Protein AF-A0A2N2IX95-F1 (afdb_monomer)

Sequence (67 aa):
RSKQLRSVTDPELLVLFEDWLEELEAEVTAYLEQHPGSDAPAIAAHLGLSGSGAAFLVAKLRREEKI

Structure (mmCIF, N/CA/C/O backbone):
data_AF-A0A2N2IX95-F1
#
_entry.id   AF-A0A2N2IX95-F1
#
loop_
_atom_site.group_PDB
_atom_site.id
_atom_site.type_symbol
_atom_site.label_atom_id
_atom_site.label_alt_id
_atom_site.label_comp_id
_atom_site.label_asym_id
_atom_site.label_entity_id
_atom_site.label_seq_id
_atom_site.pdbx_PDB_ins_code
_atom_site.Cartn_x
_atom_site.Cartn_y
_atom_site.Cartn_z
_atom_site.occupancy
_atom_site.B_iso_or_equiv
_atom_site.a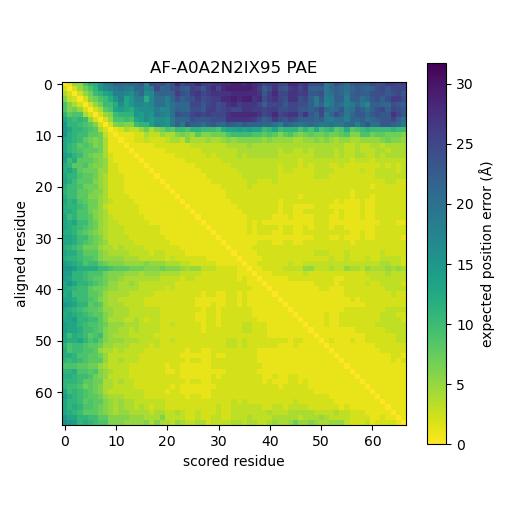uth_seq_id
_atom_site.auth_comp_id
_atom_site.auth_asym_id
_atom_site.auth_atom_id
_atom_site.pdbx_PDB_model_num
ATOM 1 N N . ARG A 1 1 ? 18.880 10.768 -5.575 1.00 43.88 1 ARG A N 1
ATOM 2 C CA . ARG A 1 1 ? 18.483 10.542 -6.989 1.00 43.88 1 ARG A CA 1
ATOM 3 C C . ARG A 1 1 ? 17.820 9.170 -7.050 1.00 43.88 1 ARG A C 1
ATOM 5 O O . ARG A 1 1 ? 18.524 8.171 -6.985 1.00 43.88 1 ARG A O 1
ATOM 12 N N . SER A 1 2 ? 16.488 9.130 -7.018 1.00 47.47 2 SER A N 1
ATOM 13 C CA . SER A 1 2 ? 15.689 7.900 -7.012 1.00 47.47 2 SER A CA 1
ATOM 14 C C . SER A 1 2 ? 15.997 7.074 -8.264 1.00 47.47 2 SER A C 1
ATOM 16 O O . SER A 1 2 ? 15.686 7.464 -9.384 1.00 47.47 2 SER A O 1
ATOM 18 N N . LYS A 1 3 ? 16.668 5.935 -8.076 1.00 48.31 3 LYS A N 1
ATOM 19 C CA . LYS A 1 3 ? 16.870 4.919 -9.123 1.00 48.31 3 LYS A CA 1
ATOM 20 C C . LYS A 1 3 ? 15.622 4.047 -9.340 1.00 48.31 3 LYS A C 1
ATOM 22 O O . LYS A 1 3 ? 15.618 3.214 -10.234 1.00 48.31 3 LYS A O 1
ATOM 27 N N . GLN A 1 4 ? 14.576 4.245 -8.541 1.00 55.31 4 GLN A N 1
ATOM 28 C CA . GLN A 1 4 ? 13.568 3.224 -8.244 1.00 55.31 4 GLN A CA 1
ATOM 29 C C . GLN A 1 4 ? 12.500 2.973 -9.315 1.00 55.31 4 GLN A C 1
ATOM 31 O O . GLN A 1 4 ? 11.611 2.181 -9.064 1.00 55.31 4 GLN A O 1
ATOM 36 N N . LEU A 1 5 ? 12.602 3.563 -10.508 1.00 52.38 5 LEU A N 1
ATOM 37 C CA . LEU A 1 5 ? 11.744 3.164 -11.636 1.00 52.38 5 LEU A CA 1
ATOM 38 C C . LEU A 1 5 ? 12.509 2.932 -12.948 1.00 52.38 5 LEU A C 1
ATOM 40 O O . LEU A 1 5 ? 11.908 2.625 -13.964 1.00 52.38 5 LEU A O 1
ATOM 44 N N . ARG A 1 6 ? 13.844 3.071 -12.947 1.00 49.12 6 ARG A N 1
ATOM 45 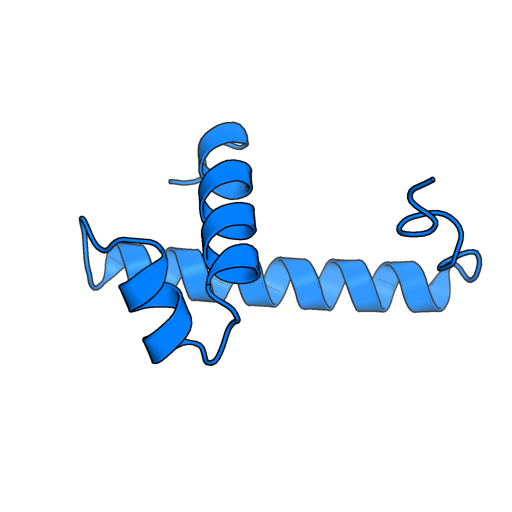C CA . ARG A 1 6 ? 14.686 2.759 -14.122 1.00 49.12 6 ARG A CA 1
ATOM 46 C C . ARG A 1 6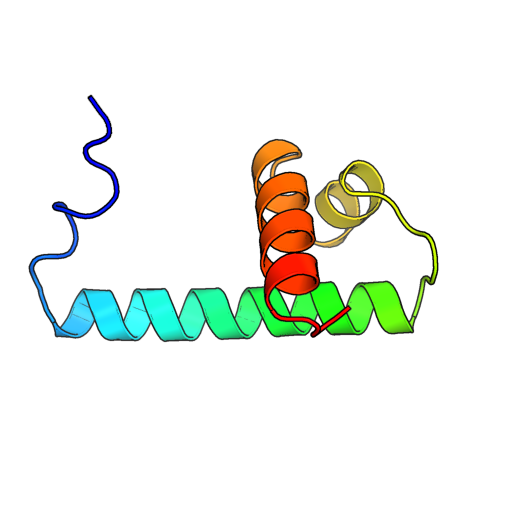 ? 15.368 1.392 -14.025 1.00 49.12 6 ARG A C 1
ATOM 48 O O . ARG A 1 6 ? 16.139 1.060 -14.914 1.00 49.12 6 ARG A O 1
ATOM 55 N N . SER A 1 7 ? 15.156 0.640 -12.942 1.00 56.72 7 SER A N 1
ATOM 56 C CA . SER A 1 7 ? 15.756 -0.690 -12.751 1.00 56.72 7 SER A CA 1
ATOM 57 C C . SER A 1 7 ? 14.885 -1.840 -13.255 1.00 56.72 7 SER A C 1
ATOM 59 O O . SER A 1 7 ? 15.366 -2.965 -13.275 1.00 56.72 7 SER A O 1
ATOM 61 N N . VAL A 1 8 ? 13.647 -1.569 -13.679 1.00 58.41 8 VAL A N 1
ATOM 62 C CA . VAL A 1 8 ? 12.787 -2.530 -14.383 1.00 58.41 8 VAL A CA 1
ATOM 63 C C . VAL A 1 8 ? 12.737 -2.105 -15.850 1.00 58.41 8 VAL A C 1
ATOM 65 O O . VAL A 1 8 ? 11.802 -1.471 -16.315 1.00 58.41 8 VAL A O 1
ATOM 68 N N . THR A 1 9 ? 13.845 -2.306 -16.561 1.00 63.72 9 THR A N 1
ATOM 69 C CA . THR A 1 9 ? 13.896 -2.130 -18.027 1.00 63.72 9 THR A CA 1
ATOM 70 C C . THR A 1 9 ? 13.503 -3.399 -18.771 1.00 63.72 9 THR A C 1
ATOM 72 O O . THR A 1 9 ? 13.400 -3.368 -19.992 1.00 63.72 9 THR A O 1
ATOM 75 N N . ASP A 1 10 ? 13.322 -4.500 -18.044 1.00 80.25 10 ASP A N 1
ATOM 76 C CA . ASP A 1 10 ? 12.812 -5.752 -18.577 1.00 80.25 10 ASP A CA 1
ATOM 77 C C . ASP A 1 10 ? 11.275 -5.744 -18.486 1.00 80.25 10 ASP A C 1
ATOM 79 O O . ASP A 1 10 ? 10.747 -5.676 -17.370 1.00 80.25 10 ASP A O 1
ATOM 83 N N . PRO A 1 11 ? 10.557 -5.765 -19.625 1.00 82.12 11 PRO A N 1
ATOM 84 C CA . PRO A 1 11 ? 9.100 -5.789 -19.642 1.00 82.12 11 PRO A CA 1
ATOM 85 C C . PRO A 1 11 ? 8.495 -6.956 -18.857 1.00 82.12 11 PRO A C 1
ATOM 87 O O . PRO A 1 11 ? 7.441 -6.783 -18.256 1.00 82.12 11 PRO A O 1
ATOM 90 N N . GLU A 1 12 ? 9.151 -8.119 -18.814 1.00 86.75 12 GLU A N 1
ATOM 91 C CA . GLU A 1 12 ? 8.625 -9.287 -18.097 1.00 86.75 12 GLU A CA 1
ATOM 92 C C . GLU A 1 12 ? 8.679 -9.075 -16.581 1.00 86.75 12 GLU A C 1
ATOM 94 O O . GLU A 1 12 ? 7.723 -9.372 -15.867 1.00 86.75 12 GLU A O 1
ATOM 99 N N . LEU A 1 13 ? 9.766 -8.479 -16.081 1.00 85.12 13 LEU A N 1
ATOM 100 C CA . LEU A 1 13 ? 9.883 -8.129 -14.663 1.00 85.12 13 LEU A CA 1
ATOM 101 C C . LEU A 1 13 ? 8.924 -7.009 -14.256 1.00 85.12 13 LEU A C 1
ATOM 103 O O . LEU A 1 13 ? 8.524 -6.955 -13.094 1.00 85.12 13 LEU A O 1
ATOM 107 N N . LEU A 1 14 ? 8.580 -6.108 -15.181 1.00 85.38 14 LEU A N 1
ATOM 108 C CA . LEU A 1 14 ? 7.610 -5.053 -14.907 1.00 85.38 14 LEU A CA 1
ATOM 109 C C . LEU A 1 14 ? 6.219 -5.643 -14.666 1.00 85.38 14 LEU A C 1
ATOM 111 O O . LEU A 1 14 ? 5.603 -5.283 -13.672 1.00 85.38 14 LEU A O 1
ATOM 115 N N . VAL A 1 15 ? 5.782 -6.587 -15.505 1.00 88.38 15 VAL A N 1
ATOM 116 C CA . VAL A 1 15 ? 4.494 -7.278 -15.328 1.00 88.38 15 VAL A CA 1
ATOM 117 C C . VAL A 1 15 ? 4.446 -7.990 -13.977 1.00 88.38 15 VAL A C 1
ATOM 119 O O . VAL A 1 15 ? 3.527 -7.763 -13.205 1.00 88.38 15 VAL A O 1
ATOM 122 N N . LEU A 1 16 ? 5.487 -8.753 -13.626 1.00 90.69 16 LEU A N 1
ATOM 123 C CA . LEU A 1 16 ? 5.543 -9.442 -12.329 1.00 90.69 16 LEU A CA 1
ATOM 124 C C . LEU A 1 16 ? 5.514 -8.477 -11.136 1.00 90.69 16 LEU A C 1
ATOM 126 O O . LEU A 1 16 ? 4.963 -8.799 -10.086 1.00 90.69 16 LEU A O 1
ATOM 130 N N . PHE A 1 17 ? 6.140 -7.306 -11.273 1.00 90.56 17 PHE A N 1
ATOM 131 C CA . PHE A 1 17 ? 6.095 -6.275 -10.242 1.00 90.56 17 PHE A CA 1
ATOM 132 C C . PHE A 1 17 ? 4.701 -5.655 -10.115 1.00 90.56 17 PHE A C 1
ATOM 134 O O . PHE A 1 17 ? 4.261 -5.401 -8.995 1.00 90.56 17 PHE A O 1
ATOM 141 N N . GLU A 1 18 ? 4.033 -5.391 -11.238 1.00 90.56 18 GLU A N 1
ATOM 142 C CA . GLU A 1 18 ? 2.675 -4.847 -11.269 1.00 90.56 18 GLU A CA 1
ATOM 143 C C . GLU A 1 18 ? 1.671 -5.841 -10.676 1.00 90.56 18 GLU A C 1
ATOM 145 O O . GLU A 1 18 ? 0.935 -5.451 -9.772 1.00 90.56 18 GLU A O 1
ATOM 150 N N . ASP A 1 19 ? 1.730 -7.117 -11.072 1.00 95.00 19 ASP A N 1
ATOM 151 C CA . ASP A 1 19 ? 0.889 -8.192 -10.528 1.00 95.00 19 ASP A CA 1
ATOM 152 C C . ASP A 1 19 ? 1.069 -8.317 -9.005 1.00 95.00 19 ASP A C 1
ATOM 154 O O . ASP A 1 19 ? 0.105 -8.288 -8.242 1.00 95.00 19 ASP A O 1
ATOM 158 N N . TRP A 1 20 ? 2.322 -8.373 -8.537 1.00 95.00 20 TRP A N 1
ATOM 159 C CA . TRP A 1 20 ? 2.626 -8.434 -7.105 1.00 95.00 20 TRP A CA 1
ATOM 160 C C . TRP A 1 20 ? 2.111 -7.205 -6.339 1.00 95.00 20 TRP A C 1
ATOM 162 O O . TRP A 1 20 ? 1.630 -7.323 -5.209 1.00 95.00 20 TRP A O 1
ATOM 172 N N . LEU A 1 21 ? 2.230 -6.010 -6.925 1.00 95.06 21 LEU A N 1
ATOM 173 C CA . LEU A 1 21 ? 1.750 -4.786 -6.292 1.00 95.06 21 LEU A CA 1
ATOM 174 C C . LEU A 1 21 ? 0.218 -4.762 -6.214 1.00 95.06 21 LEU A C 1
ATOM 176 O O . LEU A 1 21 ? -0.317 -4.334 -5.192 1.00 95.06 21 LEU A O 1
ATOM 180 N N . GLU A 1 22 ? -0.476 -5.233 -7.251 1.00 96.31 22 GLU A N 1
ATOM 181 C CA . GLU A 1 22 ? -1.936 -5.343 -7.277 1.00 96.31 22 GLU A CA 1
ATOM 182 C C . GLU A 1 22 ? -2.453 -6.330 -6.221 1.00 96.31 22 GLU A C 1
ATOM 184 O O . GLU A 1 22 ? -3.373 -5.997 -5.470 1.00 96.31 22 GLU A O 1
ATOM 189 N N . GLU A 1 23 ? -1.820 -7.499 -6.087 1.00 97.62 23 GLU A N 1
ATOM 190 C CA . GLU A 1 23 ? -2.139 -8.463 -5.025 1.00 97.62 23 GLU A CA 1
ATOM 191 C C . GLU A 1 23 ? -1.991 -7.833 -3.633 1.00 97.62 23 GLU A C 1
ATOM 193 O O . GLU A 1 23 ? -2.884 -7.939 -2.788 1.00 97.62 23 GLU A O 1
ATOM 198 N N . LEU A 1 24 ? -0.899 -7.099 -3.404 1.00 97.44 24 LEU A N 1
ATOM 199 C CA . LEU A 1 24 ? -0.655 -6.452 -2.119 1.00 97.44 24 LEU A CA 1
ATOM 200 C C . LEU A 1 24 ? -1.654 -5.318 -1.824 1.00 97.44 24 LEU A C 1
ATOM 202 O O . LEU A 1 24 ? -2.072 -5.128 -0.680 1.00 97.44 24 LEU A O 1
ATOM 206 N N . GLU A 1 25 ? -2.057 -4.555 -2.839 1.00 97.38 25 GLU A N 1
ATOM 207 C CA . GLU A 1 25 ? -3.125 -3.559 -2.720 1.00 97.38 25 GLU A CA 1
ATOM 208 C C . GLU A 1 25 ? -4.464 -4.196 -2.329 1.00 97.38 25 GLU A C 1
ATOM 210 O O . GLU A 1 25 ? -5.183 -3.653 -1.478 1.00 97.38 25 GLU A O 1
ATOM 215 N N . ALA A 1 26 ? -4.788 -5.349 -2.918 1.00 97.94 26 ALA A N 1
ATOM 216 C CA . ALA A 1 26 ? -5.995 -6.099 -2.598 1.00 97.94 26 ALA A CA 1
ATOM 217 C C . ALA A 1 26 ? -5.987 -6.583 -1.139 1.00 97.94 26 ALA A C 1
ATOM 219 O O . ALA A 1 26 ? -6.987 -6.419 -0.438 1.00 97.94 26 ALA A O 1
ATOM 220 N N . GLU A 1 27 ? -4.857 -7.091 -0.639 1.00 97.94 27 GLU A N 1
ATOM 221 C CA . GLU A 1 27 ? -4.719 -7.503 0.765 1.00 97.94 27 GLU A CA 1
ATOM 222 C C . GLU A 1 27 ? -4.893 -6.336 1.748 1.00 97.94 27 GLU A C 1
ATOM 224 O O . GLU A 1 27 ? -5.598 -6.467 2.752 1.00 97.94 27 GLU A O 1
ATOM 229 N N . VAL A 1 28 ? -4.301 -5.169 1.459 1.00 97.69 28 VAL A N 1
ATOM 230 C CA . VAL A 1 28 ? -4.472 -3.965 2.294 1.00 97.69 28 VAL A CA 1
ATOM 231 C C . VAL A 1 28 ? -5.933 -3.519 2.325 1.00 97.69 28 VAL A C 1
ATOM 233 O O . VAL A 1 28 ? -6.445 -3.159 3.389 1.00 97.69 28 VAL A O 1
ATOM 236 N N . THR A 1 29 ? -6.607 -3.554 1.177 1.00 97.31 29 THR A N 1
ATOM 237 C CA . THR A 1 29 ? -8.018 -3.167 1.060 1.00 97.31 29 THR A CA 1
ATOM 238 C C . THR A 1 29 ? -8.901 -4.131 1.852 1.00 97.31 29 THR A C 1
ATOM 240 O O . THR A 1 29 ? -9.658 -3.693 2.718 1.00 97.31 29 THR A O 1
ATOM 243 N N . ALA A 1 30 ? -8.719 -5.442 1.666 1.00 97.62 30 ALA A N 1
ATOM 244 C CA . ALA A 1 30 ? -9.447 -6.476 2.401 1.00 97.62 30 ALA A CA 1
ATOM 245 C C . ALA A 1 30 ? -9.231 -6.379 3.922 1.00 97.62 30 ALA A C 1
ATOM 247 O O . ALA A 1 30 ? -10.166 -6.563 4.707 1.00 97.62 30 ALA A O 1
ATOM 248 N N . TYR A 1 31 ? -8.012 -6.054 4.363 1.00 97.62 31 TYR A N 1
ATOM 249 C CA . TYR A 1 31 ? -7.732 -5.822 5.778 1.00 97.62 31 TYR A CA 1
ATOM 250 C C . TYR A 1 31 ? -8.506 -4.615 6.328 1.00 97.62 31 TYR A C 1
ATOM 252 O O . TYR A 1 31 ? -9.083 -4.702 7.414 1.00 97.62 31 TYR A O 1
ATOM 260 N N . LEU A 1 32 ? -8.534 -3.500 5.591 1.00 96.25 32 LEU A N 1
ATOM 261 C CA . LEU A 1 32 ? -9.227 -2.271 5.988 1.00 96.25 32 LEU A CA 1
ATOM 262 C C . LEU A 1 32 ? -10.752 -2.420 6.005 1.00 96.25 32 LEU A C 1
ATOM 264 O O . LEU A 1 32 ? -11.399 -1.830 6.869 1.00 96.25 32 LEU A O 1
ATOM 268 N N .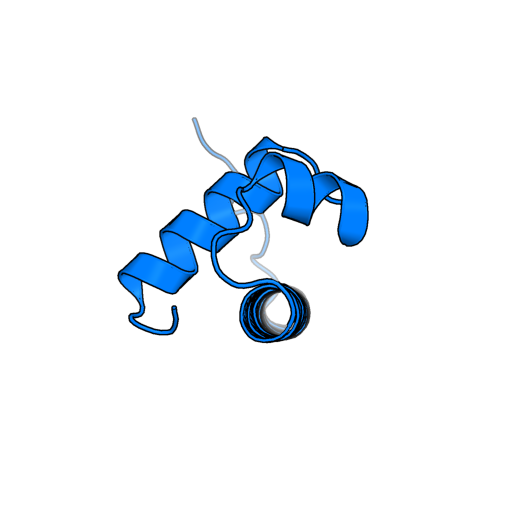 GLU A 1 33 ? -11.317 -3.232 5.112 1.00 96.00 33 GLU A N 1
ATOM 269 C CA . GLU A 1 33 ? -12.739 -3.594 5.135 1.00 96.00 33 GLU A CA 1
ATOM 270 C C . GLU A 1 33 ? -13.112 -4.361 6.413 1.00 96.00 33 GLU A C 1
ATOM 272 O O . GLU A 1 33 ? -14.163 -4.117 7.006 1.00 96.00 33 GLU A O 1
ATOM 277 N N . GLN A 1 34 ? -12.237 -5.263 6.870 1.00 97.12 34 GLN A N 1
ATOM 278 C CA . GLN A 1 34 ? -12.441 -6.040 8.099 1.00 97.12 34 GLN A CA 1
ATOM 279 C C . GLN A 1 34 ? -12.136 -5.238 9.374 1.00 97.12 34 GLN A C 1
ATOM 281 O O . GLN A 1 34 ? -12.721 -5.500 10.425 1.00 97.12 34 GLN A O 1
ATOM 286 N N . HIS A 1 35 ? -11.235 -4.256 9.288 1.00 96.31 35 HIS A N 1
ATOM 287 C CA . HIS A 1 35 ? -10.750 -3.461 10.420 1.00 96.31 35 HIS A CA 1
ATOM 288 C C . HIS A 1 35 ? -10.842 -1.955 10.121 1.00 96.31 35 HIS A C 1
ATOM 290 O O . HIS A 1 35 ? -9.807 -1.272 10.031 1.00 96.31 35 HIS A O 1
ATOM 296 N N . PRO A 1 36 ? -12.064 -1.409 9.979 1.00 93.38 36 PRO A N 1
ATOM 297 C CA . PRO A 1 36 ? -12.266 -0.021 9.589 1.00 93.38 36 PRO A CA 1
ATOM 298 C C . PRO A 1 36 ? -11.612 0.939 10.588 1.00 93.38 36 PRO A C 1
ATOM 300 O O . PRO A 1 36 ? -11.729 0.784 11.803 1.00 93.38 36 PRO A O 1
ATOM 303 N N . GLY A 1 37 ? -10.919 1.952 10.065 1.00 90.69 37 GLY A N 1
ATOM 304 C CA . GLY A 1 37 ? -10.210 2.948 10.876 1.00 90.69 37 GLY A CA 1
ATOM 305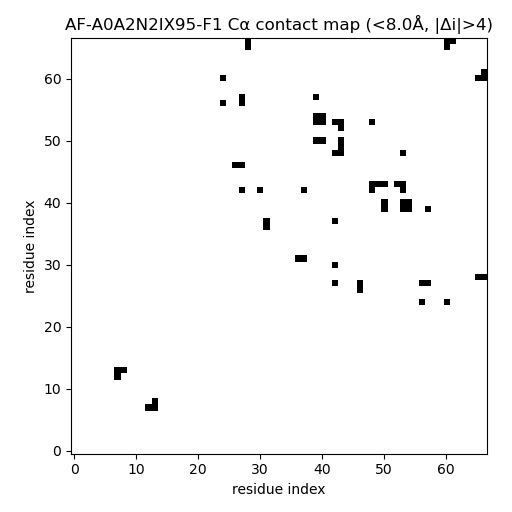 C C . GLY A 1 37 ? -8.813 2.531 11.347 1.00 90.69 37 GLY A C 1
ATOM 306 O O . GLY A 1 37 ? -8.173 3.312 12.050 1.00 90.69 37 G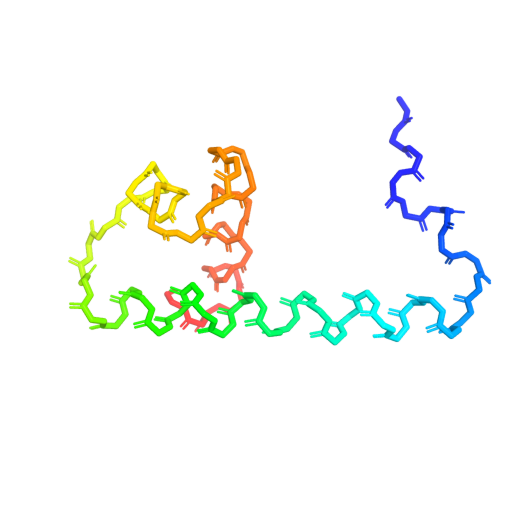LY A O 1
ATOM 307 N N . SER A 1 38 ? -8.317 1.352 10.952 1.00 95.06 38 SER A N 1
ATOM 308 C CA . SER A 1 38 ? -6.921 0.966 11.196 1.00 95.06 38 SER A CA 1
ATOM 309 C C . SER A 1 38 ? -5.936 1.928 10.532 1.00 95.06 38 SER A C 1
ATOM 311 O O . SER A 1 38 ? -6.183 2.466 9.450 1.00 95.06 38 SER A O 1
ATOM 313 N N . ASP A 1 39 ? -4.790 2.125 11.177 1.00 94.62 39 ASP A N 1
ATOM 314 C CA . ASP A 1 39 ? -3.716 2.978 10.687 1.00 94.62 39 ASP A CA 1
ATOM 315 C C . ASP A 1 39 ? -2.590 2.175 10.010 1.00 94.62 39 ASP A C 1
ATOM 317 O O . ASP A 1 39 ? -2.553 0.942 10.025 1.00 94.62 39 ASP A O 1
ATOM 321 N N . ALA A 1 40 ? -1.658 2.884 9.368 1.00 94.69 40 ALA A N 1
ATOM 322 C CA . ALA A 1 40 ? -0.544 2.258 8.656 1.00 94.69 40 ALA A CA 1
ATOM 323 C C . ALA A 1 40 ? 0.342 1.355 9.548 1.00 94.69 40 ALA A C 1
ATOM 325 O O . ALA A 1 40 ? 0.736 0.290 9.073 1.00 94.69 40 ALA A O 1
ATOM 326 N N . PRO A 1 41 ? 0.652 1.703 10.815 1.00 97.25 41 PRO A N 1
ATOM 327 C CA . PRO A 1 41 ? 1.314 0.785 11.743 1.00 97.25 41 PRO A CA 1
ATOM 328 C C . PRO A 1 41 ? 0.573 -0.539 11.966 1.00 97.25 41 PRO A C 1
ATOM 330 O O . PRO A 1 41 ? 1.216 -1.589 11.940 1.00 97.25 41 PRO A O 1
ATOM 333 N N . ALA A 1 42 ? -0.752 -0.516 12.150 1.00 97.56 42 ALA A N 1
ATOM 334 C CA . ALA A 1 42 ? -1.540 -1.738 12.321 1.00 97.56 42 ALA A CA 1
ATOM 335 C C . ALA A 1 42 ? -1.501 -2.623 11.063 1.00 97.56 42 ALA A C 1
ATOM 337 O O . ALA A 1 42 ? -1.253 -3.824 11.161 1.00 97.56 42 ALA A O 1
ATOM 338 N N . ILE A 1 43 ? -1.651 -2.016 9.880 1.00 97.69 43 ILE A N 1
ATOM 339 C CA . ILE A 1 43 ? -1.541 -2.712 8.587 1.00 97.69 43 ILE A CA 1
ATOM 340 C C . ILE A 1 43 ? -0.151 -3.338 8.429 1.00 97.69 43 ILE A C 1
ATOM 342 O O . ILE A 1 43 ? -0.030 -4.502 8.056 1.00 97.69 43 IL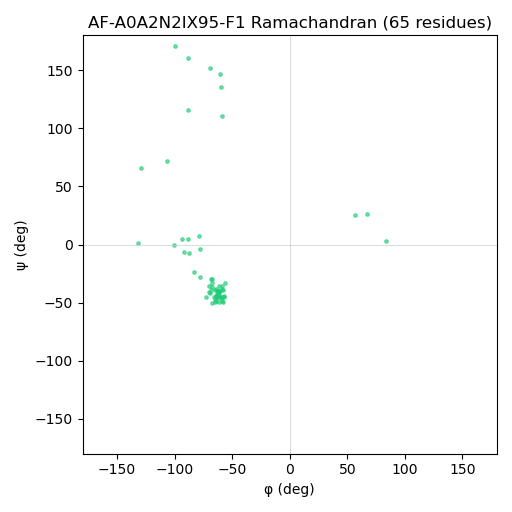E A O 1
ATOM 346 N N . ALA A 1 44 ? 0.906 -2.583 8.745 1.00 97.94 44 ALA A N 1
ATOM 347 C CA . ALA A 1 44 ? 2.282 -3.056 8.643 1.00 97.94 44 ALA A CA 1
ATOM 348 C C . ALA A 1 44 ? 2.536 -4.292 9.511 1.00 97.94 44 ALA A C 1
ATOM 350 O O . ALA A 1 44 ? 3.120 -5.267 9.041 1.00 97.94 44 ALA A O 1
ATOM 351 N N . ALA A 1 45 ? 2.062 -4.266 10.758 1.00 97.94 45 ALA A N 1
ATOM 352 C CA . ALA A 1 45 ? 2.192 -5.392 11.671 1.00 97.94 45 ALA A CA 1
ATOM 353 C C . ALA A 1 45 ? 1.407 -6.625 11.196 1.00 97.94 45 ALA A C 1
ATOM 355 O O . ALA A 1 45 ? 1.905 -7.740 11.332 1.00 97.94 45 ALA A O 1
ATOM 356 N N . HIS A 1 46 ? 0.208 -6.433 10.637 1.00 97.38 46 HIS A N 1
ATOM 357 C CA . HIS A 1 46 ? -0.640 -7.536 10.187 1.00 97.38 46 HIS A CA 1
ATOM 358 C C . HIS A 1 46 ? -0.125 -8.201 8.904 1.00 97.38 46 HIS A C 1
ATOM 360 O O . HIS A 1 46 ? -0.053 -9.423 8.836 1.00 97.38 46 HIS A O 1
ATOM 366 N N . LEU A 1 47 ? 0.271 -7.402 7.910 1.00 96.44 47 LEU A N 1
ATOM 367 C CA . LEU A 1 47 ? 0.684 -7.882 6.584 1.00 96.44 47 LEU A CA 1
ATOM 368 C C . LEU A 1 47 ? 2.202 -8.092 6.454 1.00 96.44 47 LEU A C 1
ATOM 370 O O . LEU A 1 47 ? 2.706 -8.374 5.372 1.00 96.44 47 LEU A O 1
ATOM 374 N N . GLY A 1 48 ? 2.964 -7.918 7.538 1.00 96.94 48 GLY A N 1
ATOM 375 C CA . GLY A 1 48 ? 4.421 -8.074 7.516 1.00 96.94 48 GLY A CA 1
ATOM 376 C C . GLY A 1 48 ? 5.148 -7.016 6.677 1.00 96.94 48 GLY A C 1
ATOM 377 O O . GLY A 1 48 ? 6.246 -7.263 6.175 1.00 96.94 48 GLY A O 1
ATOM 378 N N . LEU A 1 49 ? 4.555 -5.830 6.519 1.00 96.75 49 LEU A N 1
ATOM 379 C CA . LEU A 1 49 ? 5.147 -4.722 5.773 1.00 96.75 49 LEU A CA 1
ATOM 380 C C . LEU A 1 49 ? 6.030 -3.855 6.669 1.00 96.75 49 LEU A C 1
ATOM 382 O O . LEU A 1 49 ? 5.894 -3.800 7.890 1.00 96.75 49 LEU A O 1
ATOM 386 N N . SER A 1 50 ? 6.911 -3.079 6.041 1.00 97.56 50 SER A N 1
ATOM 387 C CA . SER A 1 50 ? 7.511 -1.940 6.735 1.00 97.56 50 SER A CA 1
ATOM 388 C C . SER A 1 50 ? 6.462 -0.848 6.974 1.00 97.56 50 SER A C 1
ATOM 390 O O . SER A 1 50 ? 5.537 -0.673 6.177 1.00 97.56 50 SER A O 1
ATOM 392 N N . GLY A 1 51 ? 6.641 -0.046 8.028 1.00 96.31 51 GLY A N 1
ATOM 393 C CA . GLY A 1 51 ? 5.743 1.080 8.307 1.00 96.31 51 GLY A CA 1
ATOM 394 C C . GLY A 1 51 ? 5.671 2.094 7.158 1.00 96.31 51 GLY A C 1
ATOM 395 O O . GLY A 1 51 ? 4.600 2.617 6.858 1.00 96.31 51 GLY A O 1
ATOM 396 N N . SER A 1 52 ? 6.785 2.334 6.459 1.00 96.19 52 SER A N 1
ATOM 397 C CA . SER A 1 52 ? 6.810 3.197 5.273 1.00 96.19 52 SER A CA 1
ATOM 398 C C . SER A 1 52 ? 6.099 2.571 4.071 1.00 96.19 52 SER A C 1
ATOM 400 O O . SER A 1 52 ? 5.443 3.297 3.329 1.00 96.19 52 SER A O 1
ATOM 402 N N . GLY A 1 53 ? 6.188 1.250 3.890 1.00 96.38 53 GLY A N 1
ATOM 403 C CA . GLY A 1 53 ? 5.456 0.521 2.852 1.00 96.38 53 GLY A CA 1
ATOM 404 C C . GLY A 1 53 ? 3.944 0.589 3.058 1.00 96.38 53 GLY A C 1
ATOM 405 O O . GLY A 1 53 ? 3.219 0.977 2.146 1.00 96.38 53 GLY A O 1
ATOM 406 N N . ALA A 1 54 ? 3.473 0.321 4.278 1.00 97.75 54 ALA A N 1
ATOM 407 C CA . ALA A 1 54 ? 2.055 0.445 4.610 1.00 97.75 54 ALA A CA 1
ATOM 408 C C . ALA A 1 54 ? 1.551 1.889 4.445 1.00 97.75 54 ALA A C 1
ATOM 410 O O . ALA A 1 54 ? 0.502 2.118 3.849 1.00 97.75 54 ALA A O 1
ATOM 411 N N . ALA A 1 55 ? 2.322 2.884 4.903 1.00 97.50 55 ALA A N 1
ATOM 412 C CA . ALA A 1 55 ? 1.963 4.291 4.730 1.00 97.50 55 ALA A CA 1
ATOM 413 C C . ALA A 1 55 ? 1.886 4.696 3.248 1.00 97.50 55 ALA A C 1
ATOM 415 O O . ALA A 1 55 ? 0.980 5.432 2.856 1.00 97.50 55 ALA A O 1
ATOM 416 N N . PHE A 1 56 ? 2.814 4.203 2.423 1.00 96.81 56 PHE A N 1
ATOM 417 C CA . PHE A 1 56 ? 2.795 4.414 0.979 1.00 96.81 56 PHE A CA 1
ATOM 418 C C . PHE A 1 56 ? 1.539 3.816 0.331 1.00 96.81 56 PHE A C 1
ATOM 420 O O . PHE A 1 56 ? 0.856 4.526 -0.406 1.00 96.81 56 PHE A O 1
ATOM 427 N N . LEU A 1 57 ? 1.206 2.556 0.634 1.00 97.12 57 LEU A N 1
ATOM 428 C CA . LEU A 1 57 ? 0.035 1.875 0.070 1.00 97.12 57 LEU A CA 1
ATOM 429 C C . LEU A 1 57 ? -1.268 2.575 0.462 1.00 97.12 57 LEU A C 1
ATOM 431 O O . LEU A 1 57 ? -2.081 2.866 -0.408 1.00 97.12 57 LEU A O 1
ATOM 435 N N . VAL A 1 58 ? -1.428 2.959 1.732 1.00 96.50 58 VAL A N 1
ATOM 436 C CA . VAL A 1 58 ? -2.605 3.723 2.184 1.00 96.50 58 VAL A CA 1
ATOM 437 C C . VAL A 1 58 ? -2.725 5.053 1.437 1.00 96.50 58 VAL A C 1
ATOM 439 O O . VAL A 1 58 ? -3.811 5.421 0.992 1.00 96.50 58 VAL A O 1
ATOM 442 N N . ALA A 1 59 ? -1.623 5.790 1.276 1.00 97.00 59 ALA A N 1
ATOM 443 C CA . ALA A 1 59 ? -1.639 7.055 0.545 1.00 97.00 59 ALA A CA 1
ATOM 444 C C . ALA A 1 59 ? -1.992 6.866 -0.941 1.00 97.00 59 ALA A C 1
ATOM 446 O O . ALA A 1 59 ? -2.717 7.684 -1.508 1.00 97.00 59 ALA A O 1
ATOM 447 N N . LYS A 1 60 ? -1.492 5.793 -1.563 1.00 95.88 60 LYS A N 1
ATOM 448 C CA . LYS A 1 60 ? -1.780 5.444 -2.956 1.00 95.88 60 LYS A CA 1
ATOM 449 C C . LYS A 1 60 ? -3.245 5.045 -3.150 1.00 95.88 60 LYS A C 1
ATOM 451 O O . LYS A 1 60 ? -3.903 5.645 -3.991 1.00 95.88 60 LYS A O 1
ATOM 456 N N . LEU A 1 61 ? -3.774 4.138 -2.330 1.00 96.00 61 LEU A N 1
ATOM 457 C CA . LEU A 1 61 ? -5.162 3.670 -2.420 1.00 96.00 61 LEU A CA 1
ATOM 458 C C . LEU A 1 61 ? -6.179 4.800 -2.197 1.00 96.00 61 LEU A C 1
ATOM 460 O O . LEU A 1 61 ?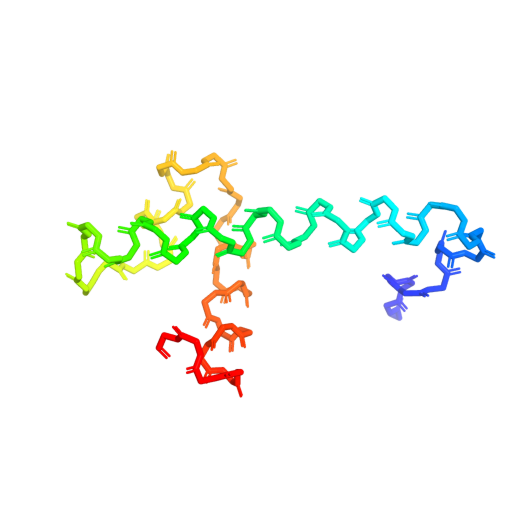 -7.142 4.906 -2.950 1.00 96.00 61 LEU A O 1
ATOM 464 N N . ARG A 1 62 ? -5.921 5.710 -1.244 1.00 95.44 62 ARG A N 1
ATOM 465 C CA . ARG A 1 62 ? -6.747 6.919 -1.046 1.00 95.44 62 ARG A CA 1
ATOM 466 C C . ARG A 1 62 ? -6.753 7.833 -2.265 1.00 95.44 62 ARG A C 1
ATOM 468 O O . ARG A 1 62 ? -7.773 8.419 -2.605 1.00 95.44 62 ARG A O 1
ATOM 475 N N . ARG A 1 63 ? -5.598 7.995 -2.917 1.00 97.19 63 ARG A N 1
ATOM 476 C CA . ARG A 1 63 ? -5.481 8.813 -4.132 1.00 97.19 63 ARG A CA 1
ATOM 477 C C . ARG A 1 63 ? -6.231 8.191 -5.313 1.00 97.19 63 ARG A C 1
ATOM 479 O O . ARG A 1 63 ? -6.663 8.928 -6.192 1.00 97.19 63 ARG A O 1
ATOM 486 N N . GLU A 1 64 ? -6.342 6.869 -5.338 1.00 95.81 64 GLU A N 1
ATOM 487 C CA . GLU A 1 64 ? -7.079 6.101 -6.346 1.00 95.81 64 GLU A CA 1
ATOM 488 C C . GLU A 1 64 ? -8.561 5.900 -5.984 1.00 95.81 64 GLU A C 1
ATOM 490 O O . GLU A 1 64 ? -9.260 5.204 -6.712 1.00 95.81 64 GLU A O 1
ATOM 495 N N . GLU A 1 65 ? -9.039 6.497 -4.883 1.00 95.12 65 GLU A N 1
ATOM 496 C CA . GLU A 1 65 ? -10.426 6.392 -4.395 1.00 95.12 65 GLU A CA 1
ATOM 497 C C . GLU A 1 65 ? -10.882 4.939 -4.138 1.00 95.12 65 GLU A C 1
ATOM 499 O O . GLU A 1 65 ? -12.072 4.631 -4.174 1.00 95.12 65 GLU A O 1
ATOM 504 N N . LYS A 1 66 ? -9.928 4.038 -3.862 1.00 90.50 66 LYS A N 1
ATOM 505 C CA . LYS A 1 66 ? -10.182 2.627 -3.525 1.00 90.50 66 LYS A CA 1
ATOM 506 C C . LYS A 1 66 ? -10.534 2.424 -2.045 1.00 90.50 66 LYS A C 1
ATOM 508 O O . LYS A 1 66 ? -11.162 1.424 -1.711 1.00 90.50 66 LYS A O 1
ATOM 513 N N . ILE A 1 67 ? -10.118 3.356 -1.179 1.00 90.44 67 ILE 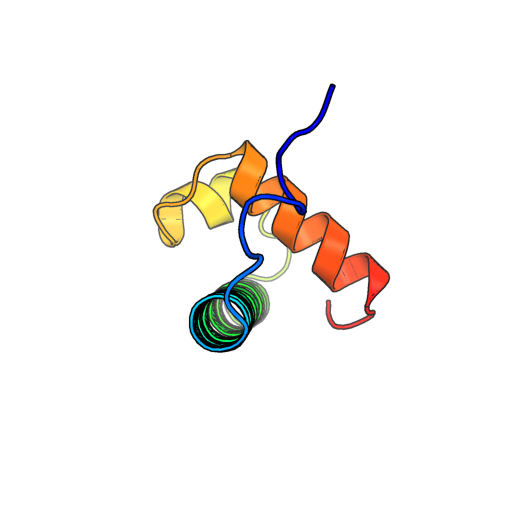A N 1
ATOM 514 C CA . ILE A 1 67 ? -10.399 3.415 0.270 1.00 90.44 67 ILE A CA 1
ATOM 515 C C . ILE A 1 67 ? -10.608 4.857 0.736 1.00 90.44 67 ILE A C 1
ATOM 517 O O . ILE A 1 67 ? -10.094 5.779 0.057 1.00 90.44 67 ILE A O 1
#

Nearest PDB structures (foldseek):
  5duk-assembly1_B  TM=9.085E-01  e=6.827E-02  Thermoplasmatales archaeon SCGC AB-539-N05
  5duk-assembly1_A  TM=8.806E-01  e=1.580E-01  Thermoplasmatales archaeon SCGC AB-539-N05
  2cfx-assembly1_C  TM=9.447E-01  e=7.363E-01  Bacillus subtilis
  7oyk-assembly1_BBB  TM=7.446E-01  e=5.566E-01  Bacillus subtilis subsp. subtilis str. 168
  7oyk-assembly2_CCC  TM=6.561E-01  e=3.658E-01  Bacillus subtilis subsp. subtilis str. 168

Mean predicted aligned error: 5.45 Å

Secondary structure (DSSP, 8-state):
---TTSS--SHHHHHHHHHHHHHHHHHHHHHHHHSTT--HHHHHHHHT--HHHHHHHHHHHHHTT--

Radius of gyration: 13.22 Å; Cα contacts (8 Å, |Δi|>4): 34; chains: 1; bounding box: 31×20×32 Å

Solvent-accessible surface area (backbone atoms only — not comparable to full-atom values): 3972 Å² total; per-residue (Å²): 132,88,62,86,76,73,78,58,78,46,70,69,59,40,51,57,50,51,54,52,51,51,55,52,52,51,52,54,49,56,49,41,73,76,40,72,88,68,50,37,63,59,50,8,68,73,72,72,43,50,54,66,55,28,43,49,50,54,56,51,36,46,75,67,69,75,95

Foldseek 3Di:
DDPPPVVPPDPVVVVVVVVVVVVVLVVLLVVCVVVPPDDLVVSCVVVVHDSVVSVVSVVVCVVVVVD

pLDDT: mean 89.11, std 14.96, range [43.88, 97.94]